Protein AF-A0A918TFC2-F1 (afdb_monomer)

Sequence (151 aa):
MTEIAKTDLDPARLLLLARRARDTKALTRSANDRLADLRERQQEIRRAANLARSNADLSDPRGRAGHLERGQKLEEEADDLKRQISALGEEIDDLSGVSGAAAMTFQRAMQHAVEIGLTVPTELQDHVNAITRHPGFPLGMATTASAGGQQ

Secondary structure (DSSP, 8-state):
----------HHHHHHHHHHHHHHHHHHHHHHHHHHHHHHHHHHHHHHHHHHHHHHHHS-HHHHHHHHHHHHHHHHHHHHHHHHHHHHHHHHHHHHHHHHHHHHHHHHHHHHHHHTTPPPPHHHHHHHHHHH-SBTB--------------

Organism: NCBI:txid875041

Foldseek 3Di:
DDPPPCPPLPVVVLVVLLVLLVVLVVVLVVLVVVLVVLVVVLVVLLVQLVVLCVVLVVDDPVSVVVSNVSSVVSVVVSVVSVVVSVVSVVVSVVSVVSSVVSLVVSVVSVVVCVVVVHDDPVVSVVSNCVSPPDPPDDPPDDDDDDPDDDD

Radius of gyration: 26.75 Å; Cα contacts (8 Å, |Δi|>4): 96; chains: 1; bounding box: 68×36×81 Å

Mean predicted aligned error: 12.9 Å

Structure (mmCIF, N/CA/C/O backbone):
data_AF-A0A918TFC2-F1
#
_entry.id   AF-A0A918TFC2-F1
#
loop_
_atom_site.group_PDB
_atom_site.id
_atom_site.type_symbol
_atom_site.label_atom_id
_atom_site.label_alt_id
_atom_site.label_comp_id
_atom_site.label_asym_id
_atom_site.label_entity_id
_atom_site.label_seq_id
_atom_site.pdbx_PDB_ins_code
_atom_site.Cartn_x
_atom_site.Cartn_y
_atom_site.Cartn_z
_atom_site.occupancy
_atom_site.B_iso_or_equiv
_atom_site.auth_seq_id
_atom_site.auth_comp_id
_atom_site.auth_asym_id
_atom_site.auth_atom_id
_atom_site.pdbx_PDB_model_num
ATOM 1 N N . MET A 1 1 ? -24.442 -21.511 48.295 1.00 34.09 1 MET A N 1
ATOM 2 C CA . MET A 1 1 ? -24.384 -20.067 47.998 1.00 34.09 1 MET A CA 1
ATOM 3 C C . MET A 1 1 ? -23.054 -19.808 47.324 1.00 34.09 1 MET A C 1
ATOM 5 O O . MET A 1 1 ? -22.044 -19.713 48.001 1.00 34.09 1 MET A O 1
ATOM 9 N N . THR A 1 2 ? -23.032 -19.861 45.997 1.00 36.41 2 THR A N 1
ATOM 10 C CA . THR A 1 2 ? -21.835 -19.610 45.193 1.00 36.41 2 THR A CA 1
ATOM 11 C C . THR A 1 2 ? -21.735 -18.108 44.996 1.00 36.41 2 THR A C 1
ATOM 13 O O . THR A 1 2 ? -22.582 -17.501 44.346 1.00 36.41 2 THR A O 1
ATOM 16 N N . GLU A 1 3 ? -20.745 -17.514 45.647 1.00 39.62 3 GLU A N 1
ATOM 17 C CA . GLU A 1 3 ? -20.376 -16.114 45.522 1.00 39.62 3 GLU A CA 1
ATOM 18 C C . GLU A 1 3 ? -19.933 -15.880 44.071 1.00 39.62 3 GLU A C 1
ATOM 20 O O . GLU A 1 3 ? -18.840 -16.266 43.658 1.00 39.62 3 GLU A O 1
ATOM 25 N N . ILE A 1 4 ? -20.843 -15.352 43.248 1.00 47.81 4 ILE A N 1
ATOM 26 C CA . ILE A 1 4 ? -20.518 -14.907 41.896 1.00 47.81 4 ILE A CA 1
ATOM 27 C C . ILE A 1 4 ? -19.626 -13.692 42.102 1.00 47.81 4 ILE A C 1
ATOM 29 O O . ILE A 1 4 ? -20.117 -12.616 42.444 1.00 47.81 4 ILE A O 1
ATOM 33 N N . ALA A 1 5 ? -18.314 -13.890 41.971 1.00 44.81 5 ALA A N 1
ATOM 34 C CA . ALA A 1 5 ? -17.345 -12.812 41.952 1.00 44.81 5 ALA A CA 1
ATOM 35 C C . ALA A 1 5 ? -17.851 -11.764 40.958 1.00 44.81 5 ALA A C 1
ATOM 37 O O . ALA A 1 5 ? -17.892 -12.023 39.751 1.00 44.81 5 ALA A O 1
ATOM 38 N N . LYS A 1 6 ? -18.298 -10.614 41.480 1.00 45.38 6 LYS A N 1
ATOM 39 C CA . LYS A 1 6 ? -18.624 -9.435 40.684 1.00 45.38 6 LYS A CA 1
ATOM 40 C C . LYS A 1 6 ? -17.402 -9.171 39.828 1.00 45.38 6 LYS A C 1
ATOM 42 O O . LYS A 1 6 ? -16.361 -8.741 40.315 1.00 45.38 6 LYS A O 1
ATOM 47 N N . THR A 1 7 ? -17.500 -9.543 38.561 1.00 52.47 7 THR A N 1
ATOM 48 C CA . THR A 1 7 ? -16.496 -9.199 37.573 1.00 52.47 7 THR A CA 1
ATOM 49 C C . THR A 1 7 ? -16.762 -7.730 37.310 1.00 52.47 7 THR A C 1
ATOM 51 O O . THR A 1 7 ? -17.563 -7.390 36.443 1.00 52.47 7 THR A O 1
ATOM 54 N N . ASP A 1 8 ? -16.225 -6.874 38.182 1.00 54.41 8 ASP A N 1
ATOM 55 C CA . ASP A 1 8 ? -16.397 -5.436 38.069 1.00 54.41 8 ASP A CA 1
ATOM 56 C C . ASP A 1 8 ? -15.867 -5.039 36.698 1.00 54.41 8 ASP A C 1
ATOM 58 O O . ASP A 1 8 ? -14.697 -5.224 36.346 1.00 54.41 8 ASP A O 1
ATOM 62 N N . LEU A 1 9 ? -16.802 -4.597 35.872 1.00 57.84 9 LEU A N 1
ATOM 63 C CA . LEU A 1 9 ? -16.551 -4.171 34.522 1.00 57.84 9 LEU A CA 1
ATOM 64 C C . LEU A 1 9 ? -15.776 -2.856 34.609 1.00 57.84 9 LEU A C 1
ATOM 66 O O . LEU A 1 9 ? -16.380 -1.802 34.763 1.00 57.84 9 LEU A O 1
ATOM 70 N N . ASP A 1 10 ? -14.445 -2.923 34.579 1.00 72.25 10 ASP A N 1
ATOM 71 C CA . ASP A 1 10 ? -13.597 -1.737 34.699 1.00 72.25 10 ASP A CA 1
ATOM 72 C C . ASP A 1 10 ? -13.780 -0.823 33.465 1.00 72.25 10 ASP A C 1
ATOM 74 O O . ASP A 1 10 ? -13.318 -1.163 32.363 1.00 72.25 10 ASP A O 1
ATOM 78 N N . PRO A 1 11 ? -14.436 0.345 33.614 1.00 69.00 11 PRO A N 1
ATOM 79 C CA . PRO A 1 11 ? -14.697 1.247 32.499 1.00 69.00 11 PRO A CA 1
ATOM 80 C C . PRO A 1 11 ? -13.401 1.816 31.907 1.00 69.00 11 PRO A C 1
ATOM 82 O O . PRO A 1 11 ? -13.343 2.069 30.701 1.00 69.00 11 PRO A O 1
ATOM 85 N N . ALA A 1 12 ? -12.330 1.948 32.699 1.00 72.69 12 ALA A N 1
ATOM 86 C CA . ALA A 1 12 ? -11.034 2.401 32.199 1.00 72.69 12 ALA A CA 1
ATOM 87 C C . ALA A 1 12 ? -10.428 1.374 31.232 1.00 72.69 12 ALA A C 1
ATOM 89 O O . ALA A 1 12 ? -9.891 1.733 30.180 1.00 72.69 12 ALA A O 1
ATOM 90 N N . ARG A 1 13 ? -10.578 0.079 31.533 1.00 70.19 13 ARG A N 1
ATOM 91 C CA . ARG A 1 13 ? -10.125 -1.011 30.660 1.00 70.19 13 ARG A CA 1
ATOM 92 C C . ARG A 1 13 ? -10.897 -1.052 29.340 1.00 70.19 13 ARG A C 1
ATOM 94 O O . ARG A 1 13 ? -10.302 -1.315 28.293 1.00 70.19 13 ARG A O 1
ATOM 101 N N . LEU A 1 14 ? -12.192 -0.746 29.366 1.00 71.50 14 LEU A N 1
ATOM 102 C CA . LEU A 1 14 ? -13.022 -0.640 28.163 1.00 71.50 14 LEU A CA 1
ATOM 103 C C . LEU A 1 14 ? -12.647 0.556 27.291 1.00 71.50 14 LEU A C 1
ATOM 105 O O . LEU A 1 14 ? -12.507 0.400 26.077 1.00 71.50 14 LEU A O 1
ATOM 109 N N . LEU A 1 15 ? -12.405 1.719 27.899 1.00 73.69 15 LEU A N 1
ATOM 110 C CA . LEU A 1 15 ? -11.919 2.904 27.189 1.00 73.69 15 LEU A CA 1
ATOM 111 C C . LEU A 1 15 ? -10.559 2.647 26.526 1.00 73.69 15 LEU A C 1
ATOM 113 O O . LEU A 1 15 ? -10.350 3.027 25.374 1.00 73.69 15 LEU A O 1
ATOM 117 N N . LEU A 1 16 ? -9.650 1.946 27.210 1.00 75.69 16 LEU A N 1
ATOM 118 C CA . LEU A 1 16 ? -8.354 1.557 26.646 1.00 75.69 16 LEU A CA 1
ATOM 119 C C . LEU A 1 16 ? -8.499 0.621 25.439 1.00 75.69 16 LEU A C 1
ATOM 121 O O . LEU A 1 16 ? -7.806 0.809 24.438 1.00 75.69 16 LEU A O 1
ATOM 125 N N . LEU A 1 17 ? -9.408 -0.357 25.498 1.00 74.25 17 LEU A N 1
ATOM 126 C CA . LEU A 1 17 ? -9.686 -1.255 24.372 1.00 74.25 17 LEU A CA 1
ATOM 127 C C . LEU A 1 17 ? -10.294 -0.508 23.181 1.00 74.25 17 LEU A C 1
ATOM 129 O O . LEU A 1 17 ? -9.836 -0.691 22.052 1.00 74.25 17 LEU A O 1
ATOM 133 N N . ALA A 1 18 ? -11.267 0.369 23.429 1.00 71.88 18 ALA A N 1
ATOM 134 C CA . ALA A 1 18 ? -11.880 1.202 22.399 1.00 71.88 18 ALA A CA 1
ATOM 135 C C . ALA A 1 18 ? -10.854 2.123 21.722 1.00 71.88 18 ALA A C 1
ATOM 137 O O . ALA A 1 18 ? -10.798 2.210 20.492 1.00 71.88 18 ALA A O 1
ATOM 138 N N . ARG A 1 19 ? -9.993 2.768 22.518 1.00 76.38 19 ARG A N 1
ATOM 139 C CA . ARG A 1 19 ? -8.911 3.617 22.010 1.00 76.38 19 ARG A CA 1
ATOM 140 C C . ARG A 1 19 ? -7.918 2.812 21.178 1.00 76.38 19 ARG A C 1
ATOM 142 O O . ARG A 1 19 ? -7.624 3.197 20.052 1.00 76.38 19 ARG A O 1
ATOM 149 N N . ARG A 1 20 ? -7.483 1.650 21.671 1.00 76.44 20 ARG A N 1
ATOM 150 C CA . ARG A 1 20 ? -6.581 0.752 20.937 1.00 76.44 20 ARG A CA 1
ATOM 151 C C . ARG A 1 20 ? -7.181 0.290 19.608 1.00 76.44 20 ARG A C 1
ATOM 153 O O . ARG A 1 20 ? -6.475 0.284 18.603 1.00 76.44 20 ARG A O 1
ATOM 160 N N . ALA A 1 21 ? -8.464 -0.069 19.576 1.00 74.50 21 ALA A N 1
ATOM 161 C CA . ALA A 1 21 ? -9.156 -0.455 18.345 1.00 74.50 21 ALA A CA 1
ATOM 162 C C . ALA A 1 21 ? -9.213 0.704 17.333 1.00 74.50 21 ALA A C 1
ATOM 164 O O . ALA A 1 21 ? -8.988 0.506 16.139 1.00 74.50 21 ALA A O 1
ATOM 165 N N . ARG A 1 22 ? -9.454 1.934 17.805 1.00 76.94 22 ARG A N 1
ATOM 166 C CA . ARG A 1 22 ? -9.460 3.139 16.965 1.00 76.94 22 ARG A CA 1
ATOM 167 C C . ARG A 1 22 ? -8.078 3.467 16.398 1.00 76.94 22 ARG A C 1
ATOM 169 O O . ARG A 1 22 ? -7.972 3.723 15.201 1.00 76.94 22 ARG A O 1
ATOM 176 N N . ASP A 1 23 ? -7.048 3.453 17.237 1.00 80.81 23 ASP A N 1
ATOM 177 C CA . ASP A 1 23 ? -5.682 3.805 16.838 1.00 80.81 23 ASP A CA 1
ATOM 178 C C . ASP A 1 23 ? -5.134 2.778 15.836 1.00 80.81 23 ASP A C 1
ATOM 180 O O . ASP A 1 23 ? -4.625 3.148 14.780 1.00 80.81 23 ASP A O 1
ATOM 184 N N . THR A 1 24 ? -5.345 1.482 16.097 1.00 76.81 24 THR A N 1
ATOM 185 C CA . THR A 1 24 ? -4.984 0.410 15.150 1.00 76.81 24 THR A CA 1
ATOM 186 C C . THR A 1 24 ? -5.721 0.539 13.820 1.00 76.81 24 THR A C 1
ATOM 188 O O . THR A 1 24 ? -5.095 0.423 12.777 1.00 76.81 24 THR A O 1
ATOM 191 N N . LYS A 1 25 ? -7.013 0.893 13.820 1.00 79.75 25 LYS A N 1
ATOM 192 C CA . LYS A 1 25 ? -7.779 1.139 12.586 1.00 79.75 25 LYS A CA 1
ATOM 193 C C . LYS A 1 25 ? -7.233 2.317 11.772 1.00 79.75 25 LYS A C 1
ATOM 195 O O . LYS A 1 25 ? -7.206 2.250 10.543 1.00 79.75 25 LYS A O 1
ATOM 200 N N . ALA A 1 26 ? -6.815 3.397 12.432 1.00 80.81 26 ALA A N 1
ATOM 201 C CA . ALA A 1 26 ? -6.189 4.532 11.755 1.00 80.81 26 ALA A CA 1
ATOM 202 C C . ALA A 1 26 ? -4.852 4.133 11.109 1.00 80.81 26 ALA A C 1
ATOM 204 O O . ALA A 1 26 ? -4.592 4.512 9.966 1.00 80.81 26 ALA A O 1
ATOM 205 N N . LEU A 1 27 ? -4.053 3.312 11.801 1.00 82.00 27 LEU A N 1
ATOM 206 C CA . LEU A 1 27 ? -2.813 2.747 11.263 1.00 82.00 27 LEU A CA 1
ATOM 207 C C . LEU A 1 27 ? -3.081 1.832 10.064 1.00 82.00 27 LEU A C 1
ATOM 209 O O . LEU A 1 27 ? -2.468 2.026 9.020 1.00 82.00 27 LEU A O 1
ATOM 213 N N . THR A 1 28 ? -4.050 0.917 10.163 1.00 85.56 28 THR A N 1
ATOM 214 C CA . THR A 1 28 ? -4.467 0.052 9.050 1.00 85.56 28 THR A CA 1
ATOM 215 C C . THR A 1 28 ? -4.886 0.873 7.833 1.00 85.56 28 THR A C 1
ATOM 217 O O . THR A 1 28 ? -4.499 0.546 6.714 1.00 85.56 28 THR A O 1
ATOM 220 N N . ARG A 1 29 ? -5.655 1.956 8.019 1.00 87.00 29 ARG A N 1
ATOM 221 C CA . ARG A 1 29 ? -6.030 2.845 6.909 1.00 87.00 29 ARG A CA 1
ATOM 222 C C . ARG A 1 29 ? -4.800 3.492 6.273 1.00 87.00 29 ARG A C 1
ATOM 224 O O . ARG A 1 29 ? -4.636 3.385 5.067 1.00 87.00 29 ARG A O 1
ATOM 231 N N . SER A 1 30 ? -3.915 4.083 7.076 1.00 88.06 30 SER A N 1
ATOM 232 C CA . SER A 1 30 ? -2.697 4.714 6.555 1.00 88.06 30 SER A CA 1
ATOM 233 C C . SER A 1 30 ? -1.789 3.719 5.823 1.00 88.06 30 SER A C 1
ATOM 235 O O . SER A 1 30 ? -1.191 4.067 4.808 1.00 88.06 30 SER A O 1
ATOM 237 N N . ALA A 1 31 ? -1.696 2.481 6.310 1.00 86.50 31 ALA A N 1
ATOM 238 C CA . ALA A 1 31 ? -0.943 1.422 5.651 1.00 86.50 31 ALA A CA 1
ATOM 239 C C . ALA A 1 31 ? -1.590 1.005 4.318 1.00 86.50 31 ALA A C 1
ATOM 241 O O . ALA A 1 31 ? -0.880 0.820 3.335 1.00 86.50 31 ALA A O 1
ATOM 242 N N . ASN A 1 32 ? -2.925 0.934 4.247 1.00 88.69 32 ASN A N 1
ATOM 243 C CA . ASN A 1 32 ? -3.642 0.682 2.992 1.00 88.69 32 ASN A CA 1
ATOM 244 C C . ASN A 1 32 ? -3.430 1.795 1.958 1.00 88.69 32 ASN A C 1
ATOM 246 O O . ASN A 1 32 ? -3.243 1.488 0.783 1.00 88.69 32 ASN A O 1
ATOM 250 N N . ASP A 1 33 ? -3.416 3.060 2.385 1.00 92.38 33 ASP A N 1
ATOM 251 C CA . ASP A 1 33 ? -3.132 4.188 1.491 1.00 92.38 33 ASP A CA 1
ATOM 252 C C . ASP A 1 33 ? -1.713 4.052 0.905 1.00 92.38 33 ASP A C 1
ATOM 254 O O . ASP A 1 33 ? -1.534 4.054 -0.311 1.00 92.38 33 ASP A O 1
ATOM 258 N N . ARG A 1 34 ? -0.711 3.765 1.751 1.00 91.12 34 ARG A N 1
ATOM 259 C CA . ARG A 1 34 ? 0.665 3.484 1.294 1.00 91.12 34 ARG A CA 1
ATOM 260 C C . ARG A 1 34 ? 0.746 2.279 0.354 1.00 91.12 34 ARG A C 1
ATOM 262 O O . ARG A 1 34 ? 1.529 2.286 -0.592 1.00 91.12 34 ARG A O 1
ATOM 269 N N . LEU A 1 35 ? -0.040 1.231 0.603 1.00 93.56 35 LEU A N 1
ATOM 270 C CA . LEU A 1 35 ? -0.100 0.051 -0.261 1.00 93.56 35 LEU A CA 1
ATOM 271 C C . LEU A 1 35 ? -0.645 0.404 -1.651 1.00 93.56 35 LEU A C 1
ATOM 273 O O . LEU A 1 35 ? -0.161 -0.135 -2.649 1.00 93.56 35 LEU A O 1
ATOM 277 N N . ALA A 1 36 ? -1.642 1.289 -1.722 1.00 92.69 36 ALA A N 1
ATOM 278 C CA . ALA A 1 36 ? -2.174 1.790 -2.983 1.00 92.69 36 ALA A CA 1
ATOM 279 C C . ALA A 1 36 ? -1.108 2.588 -3.750 1.00 92.69 36 ALA A C 1
ATOM 281 O O . ALA A 1 36 ? -0.849 2.262 -4.910 1.00 92.69 36 ALA A O 1
ATOM 282 N N . ASP A 1 37 ? -0.417 3.513 -3.078 1.00 95.38 37 ASP A N 1
ATOM 283 C CA . ASP A 1 37 ? 0.657 4.321 -3.671 1.00 95.38 37 ASP A CA 1
ATOM 284 C C . ASP A 1 37 ? 1.796 3.444 -4.226 1.00 95.38 37 ASP A C 1
ATOM 286 O O . ASP A 1 37 ? 2.270 3.634 -5.348 1.00 95.38 37 ASP A O 1
ATOM 290 N N . LEU A 1 38 ? 2.227 2.425 -3.469 1.00 94.50 38 LEU A N 1
ATOM 291 C CA . LEU A 1 38 ? 3.275 1.499 -3.914 1.00 94.50 38 LEU A CA 1
ATOM 292 C C . LEU A 1 38 ? 2.838 0.675 -5.131 1.00 94.50 38 LEU A C 1
ATOM 294 O O . LEU A 1 38 ? 3.643 0.438 -6.035 1.00 94.50 38 LEU A O 1
ATOM 298 N N . ARG A 1 39 ? 1.574 0.237 -5.177 1.00 95.00 39 ARG A N 1
ATOM 299 C CA . ARG A 1 39 ? 1.015 -0.495 -6.327 1.00 95.00 39 ARG A CA 1
ATOM 300 C C . ARG A 1 39 ? 0.938 0.382 -7.568 1.00 95.00 39 ARG A C 1
ATOM 302 O O . ARG A 1 39 ? 1.255 -0.101 -8.654 1.00 95.00 39 ARG A O 1
ATOM 309 N N . GLU A 1 40 ? 0.534 1.639 -7.417 1.00 96.44 40 GLU A N 1
ATOM 310 C CA . GLU A 1 40 ? 0.527 2.609 -8.510 1.00 96.44 40 GLU A CA 1
ATOM 311 C C . GLU A 1 40 ? 1.945 2.814 -9.046 1.00 96.44 40 GLU A C 1
ATOM 313 O O . GLU A 1 40 ? 2.198 2.558 -10.227 1.00 96.44 40 GLU A O 1
ATOM 318 N N . ARG A 1 41 ? 2.906 3.106 -8.163 1.00 95.81 41 ARG A N 1
ATOM 319 C CA . ARG A 1 41 ? 4.315 3.270 -8.539 1.00 95.81 41 ARG A CA 1
ATOM 320 C C . ARG A 1 41 ? 4.893 2.028 -9.221 1.00 95.81 41 ARG A C 1
ATOM 322 O O . ARG A 1 41 ? 5.597 2.140 -10.223 1.00 95.81 41 ARG A O 1
ATOM 329 N N . GLN A 1 42 ? 4.569 0.827 -8.740 1.00 97.44 42 GLN A N 1
ATOM 330 C CA . GLN A 1 42 ? 4.992 -0.418 -9.387 1.00 97.44 42 GLN A CA 1
ATOM 331 C C . GLN A 1 42 ? 4.460 -0.518 -10.825 1.00 97.44 42 GLN A C 1
ATOM 333 O O . GLN A 1 42 ? 5.182 -0.940 -11.734 1.00 97.44 42 GLN A O 1
ATOM 338 N N . GLN A 1 43 ? 3.196 -0.155 -11.052 1.00 96.25 43 GLN A N 1
ATOM 339 C CA . GLN A 1 43 ? 2.608 -0.174 -12.389 1.00 96.25 43 GLN A CA 1
ATOM 340 C C . GLN A 1 43 ? 3.258 0.859 -13.308 1.00 96.25 43 GLN A C 1
ATOM 342 O O . GLN A 1 43 ? 3.534 0.543 -14.466 1.00 96.25 43 GLN A O 1
ATOM 347 N N . GLU A 1 44 ? 3.528 2.064 -12.811 1.00 97.44 44 GLU A N 1
ATOM 348 C CA . GLU A 1 44 ? 4.221 3.110 -13.566 1.00 97.44 44 GLU A CA 1
ATOM 349 C C . GLU A 1 44 ? 5.611 2.662 -14.012 1.00 97.44 44 GLU A C 1
ATOM 351 O O . GLU A 1 44 ? 5.948 2.770 -15.193 1.00 97.44 44 GLU A O 1
ATOM 356 N N . ILE A 1 45 ? 6.387 2.069 -13.106 1.00 96.06 45 ILE A N 1
ATOM 357 C CA . ILE A 1 45 ? 7.726 1.565 -13.419 1.00 96.06 45 ILE A CA 1
ATOM 358 C C . ILE A 1 45 ? 7.660 0.434 -14.444 1.00 96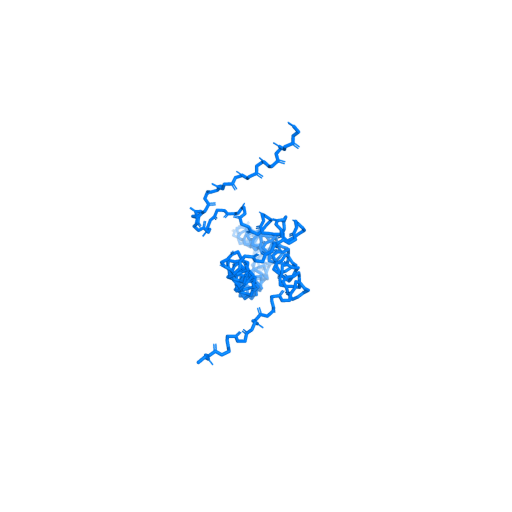.06 45 ILE A C 1
ATOM 360 O O . ILE A 1 45 ? 8.435 0.430 -15.399 1.00 96.06 45 ILE A O 1
ATOM 364 N N . ARG A 1 46 ? 6.691 -0.483 -14.334 1.00 95.38 46 ARG A N 1
ATOM 365 C CA . ARG A 1 46 ? 6.486 -1.526 -15.354 1.00 95.38 46 ARG A CA 1
ATOM 366 C C . ARG A 1 46 ? 6.143 -0.944 -16.722 1.00 95.38 46 ARG A C 1
ATOM 368 O O . ARG A 1 46 ? 6.643 -1.428 -17.736 1.00 95.38 46 ARG A O 1
ATOM 375 N N . ARG A 1 47 ? 5.319 0.107 -16.775 1.00 96.44 47 ARG A N 1
ATOM 376 C CA . ARG A 1 47 ? 5.033 0.822 -18.031 1.00 96.44 47 ARG A CA 1
ATOM 377 C C . ARG A 1 47 ? 6.302 1.466 -18.590 1.00 96.44 47 ARG A C 1
ATOM 379 O O . ARG A 1 47 ? 6.555 1.344 -19.787 1.00 96.44 47 ARG A O 1
ATOM 386 N N . ALA A 1 48 ? 7.119 2.086 -17.741 1.00 95.56 48 ALA A N 1
ATOM 387 C CA . ALA A 1 48 ? 8.391 2.681 -18.140 1.00 95.56 48 ALA A CA 1
ATOM 388 C C . ALA A 1 48 ? 9.399 1.632 -18.649 1.00 95.56 48 ALA A C 1
ATOM 390 O O . ALA A 1 48 ? 10.071 1.874 -19.651 1.00 95.56 48 ALA A O 1
ATOM 391 N N . ALA A 1 49 ? 9.471 0.457 -18.016 1.00 95.31 49 ALA A N 1
ATOM 392 C CA . ALA A 1 49 ? 10.315 -0.656 -18.451 1.00 95.31 49 ALA A CA 1
ATOM 393 C C . ALA A 1 49 ? 9.901 -1.166 -19.839 1.00 95.31 49 ALA A C 1
ATOM 395 O O . ALA A 1 49 ? 10.741 -1.337 -20.725 1.00 95.31 49 ALA A O 1
ATOM 396 N N . ASN A 1 50 ? 8.594 -1.330 -20.063 1.00 94.44 50 ASN A N 1
ATOM 397 C CA . ASN A 1 50 ? 8.057 -1.711 -21.369 1.00 94.44 50 ASN A CA 1
ATOM 398 C C . ASN A 1 50 ? 8.367 -0.659 -22.438 1.00 94.44 50 ASN A C 1
ATOM 400 O O . ASN A 1 50 ? 8.792 -1.013 -23.533 1.00 94.44 50 ASN A O 1
ATOM 404 N N . LEU A 1 51 ? 8.225 0.629 -22.116 1.00 95.38 51 LEU A N 1
ATOM 405 C CA . LEU A 1 51 ? 8.577 1.707 -23.037 1.00 95.38 51 LEU A CA 1
ATOM 406 C C . LEU A 1 51 ? 10.075 1.705 -23.373 1.00 95.38 51 LEU A C 1
ATOM 408 O O . LEU A 1 51 ? 10.444 1.903 -24.527 1.00 95.38 51 LEU A O 1
ATOM 412 N N . ALA A 1 52 ? 10.940 1.451 -22.388 1.00 94.38 52 ALA A N 1
ATOM 413 C CA . ALA A 1 52 ? 12.374 1.327 -22.619 1.00 94.38 52 ALA A CA 1
ATOM 414 C C . ALA A 1 52 ? 12.683 0.174 -23.587 1.00 94.38 52 ALA A C 1
ATOM 416 O O . ALA A 1 52 ? 13.452 0.370 -24.523 1.00 94.38 52 ALA A O 1
ATOM 417 N N . ARG A 1 53 ? 12.028 -0.984 -23.439 1.00 92.50 53 ARG A N 1
ATOM 418 C CA . ARG A 1 53 ? 12.159 -2.106 -24.386 1.00 92.50 53 ARG A CA 1
ATOM 419 C C . ARG A 1 53 ? 11.680 -1.745 -25.788 1.00 92.50 53 ARG A C 1
ATOM 421 O O . ARG A 1 53 ? 12.428 -1.944 -26.737 1.00 92.50 53 ARG A O 1
ATOM 428 N N . SER A 1 54 ? 10.505 -1.131 -25.913 1.00 94.00 54 SER A N 1
ATOM 429 C CA . SER A 1 54 ? 9.993 -0.685 -27.214 1.00 94.00 54 SER A CA 1
ATOM 430 C C . SER A 1 54 ? 10.942 0.306 -27.895 1.00 94.00 54 SER A C 1
ATOM 432 O O . SER A 1 54 ? 11.180 0.217 -29.095 1.00 94.00 54 SER A O 1
ATOM 434 N N . ASN A 1 55 ? 11.537 1.228 -27.135 1.00 93.94 55 ASN A N 1
ATOM 435 C CA . ASN A 1 55 ? 12.530 2.161 -27.669 1.00 93.94 55 ASN A CA 1
ATOM 436 C C . ASN A 1 55 ? 13.828 1.453 -28.074 1.00 93.94 55 ASN A C 1
ATOM 438 O O . ASN A 1 55 ? 14.464 1.859 -29.047 1.00 93.94 55 ASN A O 1
ATOM 442 N N . ALA A 1 56 ? 14.218 0.394 -27.359 1.00 93.38 56 ALA A N 1
ATOM 443 C CA . ALA A 1 56 ? 15.372 -0.420 -27.716 1.00 93.38 56 ALA A CA 1
ATOM 444 C C . ALA A 1 56 ? 15.197 -1.080 -29.092 1.00 93.38 56 ALA A C 1
ATOM 446 O O . ALA A 1 56 ? 16.150 -1.116 -29.869 1.00 93.38 56 ALA A O 1
ATOM 447 N N . ASP A 1 57 ? 13.986 -1.546 -29.408 1.00 91.69 57 ASP A N 1
ATOM 448 C CA . ASP A 1 57 ? 13.665 -2.179 -30.694 1.00 91.69 57 ASP A CA 1
ATOM 449 C C . ASP A 1 57 ? 13.706 -1.195 -31.875 1.00 91.69 57 ASP A C 1
ATOM 451 O O . ASP A 1 57 ? 13.962 -1.598 -33.008 1.00 91.69 57 ASP A O 1
ATOM 455 N N . LEU A 1 58 ? 13.495 0.098 -31.610 1.00 92.75 58 LEU A N 1
ATOM 456 C CA . LEU A 1 58 ? 13.519 1.172 -32.612 1.00 92.75 58 LEU A CA 1
ATOM 457 C C . LEU A 1 58 ? 14.883 1.868 -32.741 1.00 92.75 58 LEU A C 1
ATOM 459 O O . LEU A 1 58 ? 15.062 2.710 -33.621 1.00 92.75 58 LEU A O 1
ATOM 463 N N . SER A 1 59 ? 15.832 1.558 -31.859 1.00 92.88 59 SER A N 1
ATOM 464 C CA . SER A 1 59 ? 17.110 2.265 -31.768 1.00 92.88 59 SER A CA 1
ATOM 465 C C . SER A 1 59 ? 18.216 1.611 -32.589 1.00 92.88 59 SER A C 1
ATOM 467 O O . SER A 1 59 ? 18.212 0.407 -32.850 1.00 92.88 59 SER A O 1
ATOM 469 N N . ASP A 1 60 ? 19.230 2.407 -32.931 1.00 93.06 60 ASP A N 1
ATOM 470 C CA . ASP A 1 60 ? 20.494 1.887 -33.449 1.00 93.06 60 ASP A CA 1
ATOM 471 C C . ASP A 1 60 ? 21.195 0.975 -32.409 1.00 93.06 60 ASP A C 1
ATOM 473 O O . ASP A 1 60 ? 20.816 0.955 -31.233 1.00 93.06 60 ASP A O 1
ATOM 477 N N . PRO A 1 61 ? 22.227 0.197 -32.781 1.00 88.38 61 PRO A N 1
ATOM 478 C CA . PRO A 1 61 ? 22.840 -0.762 -31.861 1.00 88.38 61 PRO A CA 1
ATOM 479 C C . PRO A 1 61 ? 23.377 -0.155 -30.552 1.00 88.38 61 PRO A C 1
ATOM 481 O O . PRO A 1 61 ? 23.377 -0.835 -29.525 1.00 88.38 61 PRO A O 1
ATOM 484 N N . ARG A 1 62 ? 23.822 1.112 -30.561 1.00 82.62 62 ARG A N 1
ATOM 485 C CA . ARG A 1 62 ? 24.329 1.795 -29.357 1.00 82.62 62 ARG A CA 1
ATOM 486 C C . ARG A 1 62 ? 23.186 2.284 -28.465 1.00 82.62 62 ARG A C 1
ATOM 488 O O . ARG A 1 62 ? 23.233 2.065 -27.257 1.00 82.62 62 ARG A O 1
ATOM 495 N N . GLY A 1 63 ? 22.150 2.888 -29.043 1.00 86.62 63 GLY A N 1
ATOM 496 C CA . GLY A 1 63 ? 20.939 3.306 -28.337 1.00 86.62 63 GLY A CA 1
ATOM 497 C C . GLY A 1 63 ? 20.158 2.117 -27.782 1.00 86.62 63 GLY A C 1
ATOM 498 O O . GLY A 1 63 ? 19.697 2.155 -26.641 1.00 86.62 63 GLY A O 1
ATOM 499 N N . ARG A 1 64 ? 20.102 1.009 -28.530 1.00 93.12 64 ARG A N 1
ATOM 500 C CA . ARG A 1 64 ? 19.467 -0.245 -28.108 1.00 93.12 64 ARG A CA 1
ATOM 501 C C . ARG A 1 64 ? 20.056 -0.769 -26.802 1.00 93.12 64 ARG A C 1
ATOM 503 O O . ARG A 1 64 ? 19.297 -1.103 -25.897 1.00 93.12 64 ARG A O 1
ATOM 510 N N . ALA A 1 65 ? 21.384 -0.807 -26.679 1.00 92.31 65 ALA A N 1
ATOM 511 C CA . ALA A 1 65 ? 22.044 -1.270 -25.458 1.00 92.31 65 ALA A CA 1
ATOM 512 C C . ALA A 1 65 ? 21.660 -0.419 -24.232 1.00 92.31 65 ALA A C 1
ATOM 514 O O . ALA A 1 65 ? 21.283 -0.971 -23.200 1.00 92.31 65 ALA A O 1
ATOM 515 N N . GLY A 1 66 ? 21.664 0.914 -24.365 1.00 93.12 66 GLY A N 1
ATOM 516 C CA . GLY A 1 66 ? 21.284 1.818 -23.273 1.00 93.12 66 GLY A CA 1
ATOM 517 C C . GLY A 1 66 ? 19.810 1.697 -22.866 1.00 93.12 66 GLY A C 1
ATOM 518 O O . GLY A 1 66 ? 19.477 1.744 -21.681 1.00 93.12 66 GLY A O 1
ATOM 519 N N . HIS A 1 67 ? 18.913 1.490 -23.831 1.00 93.44 67 HIS A N 1
ATOM 520 C CA . HIS A 1 67 ? 17.497 1.262 -23.552 1.00 93.44 67 HIS A CA 1
ATOM 521 C C . HIS A 1 67 ? 17.228 -0.087 -22.871 1.00 93.44 67 HIS A C 1
ATOM 523 O O . HIS A 1 67 ? 16.404 -0.142 -21.957 1.00 93.44 67 HIS A O 1
ATOM 529 N N . LEU A 1 68 ? 17.943 -1.150 -23.254 1.00 94.00 68 LEU A N 1
ATOM 530 C CA . LEU A 1 68 ? 17.847 -2.455 -22.591 1.00 94.00 68 LEU A CA 1
ATOM 531 C C . LEU A 1 68 ? 18.355 -2.400 -21.146 1.00 94.00 68 LEU A C 1
ATOM 533 O O . LEU A 1 68 ? 17.665 -2.886 -20.254 1.00 94.00 68 LEU A O 1
ATOM 537 N N . GLU A 1 69 ? 19.501 -1.758 -20.901 1.00 94.81 69 GLU A N 1
ATOM 538 C CA . GLU A 1 69 ? 20.040 -1.577 -19.545 1.00 94.81 69 GLU A CA 1
ATOM 539 C C . GLU A 1 69 ? 19.062 -0.790 -18.659 1.00 94.81 69 GLU A C 1
ATOM 541 O O . GLU A 1 69 ? 18.782 -1.168 -17.521 1.00 94.81 69 GLU A O 1
ATOM 546 N N . ARG A 1 70 ? 18.480 0.292 -19.194 1.00 94.38 70 ARG A N 1
ATOM 547 C CA . ARG A 1 70 ? 17.453 1.064 -18.485 1.00 94.38 70 ARG A CA 1
ATOM 548 C C . ARG A 1 70 ? 16.206 0.229 -18.197 1.00 94.38 70 ARG A C 1
ATOM 550 O O . ARG A 1 70 ? 15.651 0.343 -17.109 1.00 94.38 70 ARG A O 1
ATOM 557 N N . GLY A 1 71 ? 15.764 -0.586 -19.155 1.00 95.12 71 GLY A N 1
ATOM 558 C CA . GLY A 1 71 ? 14.636 -1.497 -18.976 1.00 95.12 71 GLY A CA 1
ATOM 559 C C . GLY A 1 71 ? 14.876 -2.495 -17.844 1.00 95.12 71 GLY A C 1
ATOM 560 O O . GLY A 1 71 ? 14.009 -2.645 -16.992 1.00 95.12 71 GLY A O 1
ATOM 561 N N . GLN A 1 72 ? 16.066 -3.100 -17.789 1.00 95.38 72 GLN A N 1
ATOM 562 C CA . GLN A 1 72 ? 16.450 -4.041 -16.729 1.00 95.38 72 GLN A CA 1
ATOM 563 C C . GLN A 1 72 ? 16.433 -3.390 -15.343 1.00 95.38 72 GLN A C 1
ATOM 565 O O . GLN A 1 72 ? 15.797 -3.915 -14.436 1.00 95.38 72 GLN A O 1
ATOM 570 N N . LYS A 1 73 ? 17.032 -2.202 -15.192 1.00 96.69 73 LYS A N 1
ATOM 571 C CA . LYS A 1 73 ? 17.022 -1.464 -13.914 1.00 96.69 73 LYS A CA 1
ATOM 572 C C . LYS A 1 73 ? 15.607 -1.148 -13.424 1.00 96.69 73 LYS A C 1
ATOM 574 O O . LYS A 1 73 ? 15.328 -1.230 -12.234 1.00 96.69 73 LYS A O 1
ATOM 579 N N . LEU A 1 74 ? 14.705 -0.792 -14.341 1.00 96.25 74 LEU A N 1
ATOM 580 C CA . LEU A 1 74 ? 13.304 -0.534 -14.002 1.00 96.25 74 LEU A CA 1
ATOM 581 C C . LEU A 1 74 ? 12.570 -1.820 -13.594 1.00 96.25 74 LEU A C 1
ATOM 583 O O . LEU A 1 74 ? 11.710 -1.782 -12.722 1.00 96.25 74 LEU A O 1
ATOM 587 N N . GLU A 1 75 ? 12.892 -2.967 -14.188 1.00 94.50 75 GLU A N 1
ATOM 588 C CA . GLU A 1 75 ? 12.316 -4.243 -13.749 1.00 94.50 75 GLU A CA 1
ATOM 589 C C . GLU A 1 75 ? 12.784 -4.653 -12.358 1.00 94.50 75 GLU A C 1
ATOM 591 O O . GLU A 1 75 ? 11.955 -5.063 -11.547 1.00 94.50 75 GLU A O 1
ATOM 596 N N . GLU A 1 76 ? 14.069 -4.468 -12.059 1.00 96.56 76 GLU A N 1
ATOM 597 C CA . GLU A 1 76 ? 14.612 -4.679 -10.716 1.00 96.56 76 GLU A CA 1
ATOM 598 C C . GLU A 1 76 ? 13.892 -3.787 -9.689 1.00 96.56 76 GLU A C 1
ATOM 600 O O . GLU A 1 76 ? 13.399 -4.290 -8.679 1.00 96.56 76 GLU A O 1
ATOM 605 N N . GLU A 1 77 ? 13.704 -2.493 -9.985 1.00 96.38 77 GLU A N 1
ATOM 606 C CA . GLU A 1 77 ? 12.950 -1.584 -9.103 1.00 96.38 77 GLU A CA 1
ATOM 607 C C . GLU A 1 77 ? 11.482 -2.030 -8.930 1.00 96.38 77 GLU A C 1
ATOM 609 O O . GLU A 1 77 ? 10.926 -1.969 -7.829 1.00 96.38 77 GLU A O 1
ATOM 614 N N . ALA A 1 78 ? 10.834 -2.526 -9.990 1.00 95.50 78 ALA A N 1
ATOM 615 C CA . ALA A 1 78 ? 9.461 -3.030 -9.914 1.00 95.50 78 ALA A CA 1
ATOM 616 C C . ALA A 1 78 ? 9.331 -4.309 -9.065 1.00 95.50 78 ALA A C 1
ATOM 618 O O . ALA A 1 78 ? 8.289 -4.522 -8.426 1.00 95.50 78 ALA A O 1
ATOM 619 N N . ASP A 1 79 ? 10.356 -5.160 -9.063 1.00 95.31 79 ASP A N 1
ATOM 620 C CA . ASP A 1 79 ? 10.422 -6.361 -8.233 1.00 95.31 79 ASP A CA 1
ATOM 621 C C . ASP A 1 79 ? 10.734 -6.029 -6.771 1.00 95.31 79 ASP A C 1
ATOM 623 O O . ASP A 1 79 ? 10.133 -6.622 -5.870 1.00 95.31 79 ASP A O 1
ATOM 627 N N . ASP A 1 80 ? 11.570 -5.028 -6.508 1.00 96.06 80 ASP A N 1
ATOM 628 C CA . ASP A 1 80 ? 11.789 -4.515 -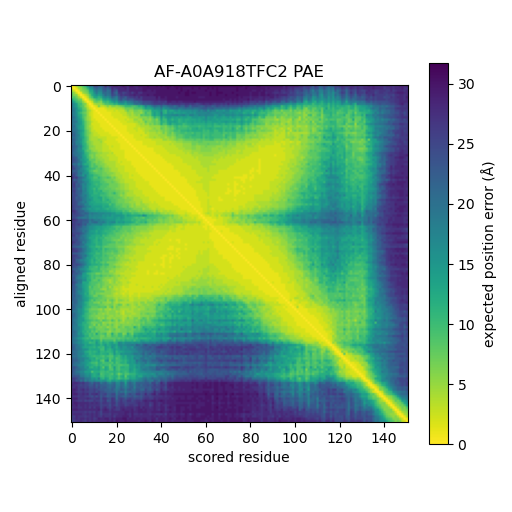5.154 1.00 96.06 80 ASP A CA 1
ATOM 629 C C . ASP A 1 80 ? 10.509 -3.909 -4.569 1.00 96.06 80 ASP A C 1
ATOM 631 O O . ASP A 1 80 ? 10.129 -4.218 -3.435 1.00 96.06 80 ASP A O 1
ATOM 635 N N . LEU A 1 81 ? 9.768 -3.126 -5.3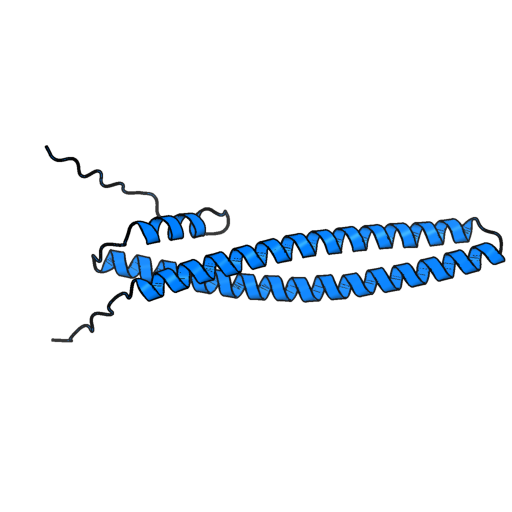60 1.00 94.00 81 LEU A N 1
ATOM 636 C CA . LEU A 1 81 ? 8.445 -2.642 -4.958 1.00 94.00 81 LEU A CA 1
ATOM 637 C C . LEU A 1 81 ? 7.466 -3.791 -4.719 1.00 94.00 81 LEU A C 1
ATOM 639 O O . LEU A 1 81 ? 6.676 -3.731 -3.780 1.00 94.00 81 LEU A O 1
ATOM 643 N N . LYS A 1 82 ? 7.525 -4.866 -5.515 1.00 94.31 82 LYS A N 1
ATOM 644 C CA . LYS A 1 82 ? 6.694 -6.058 -5.292 1.00 94.31 82 LYS A CA 1
ATOM 645 C C . LYS A 1 82 ? 6.940 -6.654 -3.907 1.00 94.31 82 LYS A C 1
ATOM 647 O O . LYS A 1 82 ? 5.980 -6.998 -3.223 1.00 94.31 82 LYS A O 1
ATOM 652 N N . ARG A 1 83 ? 8.206 -6.755 -3.490 1.00 95.31 83 ARG A N 1
ATOM 653 C CA . ARG A 1 83 ? 8.581 -7.258 -2.159 1.00 95.31 83 ARG A CA 1
ATOM 654 C C . ARG A 1 83 ? 8.066 -6.341 -1.050 1.00 95.31 83 ARG A C 1
ATOM 656 O O . ARG A 1 83 ? 7.517 -6.839 -0.073 1.00 95.31 83 ARG A O 1
ATOM 663 N N . GLN A 1 84 ? 8.176 -5.023 -1.225 1.00 94.25 84 GLN A N 1
ATOM 664 C CA . GLN A 1 84 ? 7.643 -4.043 -0.269 1.00 94.25 84 GLN A CA 1
ATOM 665 C C . GLN A 1 84 ? 6.116 -4.125 -0.145 1.00 94.25 84 GLN A C 1
ATOM 667 O O . GLN A 1 84 ? 5.592 -4.115 0.963 1.00 94.25 84 GLN A O 1
ATOM 672 N N . ILE A 1 85 ? 5.402 -4.267 -1.267 1.00 95.62 85 ILE A N 1
ATOM 673 C CA . ILE A 1 85 ? 3.943 -4.455 -1.302 1.00 95.62 85 ILE A CA 1
ATOM 674 C C . ILE A 1 85 ? 3.540 -5.721 -0.540 1.00 95.62 85 ILE A C 1
ATOM 676 O O . ILE A 1 85 ? 2.563 -5.691 0.203 1.00 95.62 85 ILE A O 1
ATOM 680 N N . SER A 1 86 ? 4.271 -6.827 -0.716 1.00 94.12 86 SER A N 1
ATOM 681 C CA . SER A 1 86 ? 4.011 -8.071 0.017 1.00 94.12 86 SER A CA 1
ATOM 682 C C . SER A 1 86 ? 4.226 -7.905 1.521 1.00 94.12 86 SER A C 1
ATOM 684 O O . SER A 1 86 ? 3.321 -8.221 2.284 1.00 94.12 86 SER A O 1
ATOM 686 N N . ALA A 1 87 ? 5.365 -7.344 1.938 1.00 92.88 87 ALA A N 1
ATOM 687 C CA . ALA A 1 87 ? 5.666 -7.127 3.355 1.00 92.88 87 ALA A CA 1
ATOM 688 C C . ALA A 1 87 ? 4.650 -6.189 4.032 1.00 92.88 87 ALA A C 1
ATOM 690 O O . ALA A 1 87 ? 4.183 -6.460 5.134 1.00 92.88 87 ALA A O 1
ATOM 691 N N . LEU A 1 88 ? 4.253 -5.109 3.351 1.00 91.75 88 LEU A N 1
ATOM 692 C CA . LEU A 1 88 ? 3.238 -4.189 3.864 1.00 91.75 88 LEU A CA 1
ATOM 693 C C . LEU A 1 88 ? 1.843 -4.835 3.907 1.00 91.75 88 LEU A C 1
ATOM 695 O O . LEU A 1 88 ? 1.047 -4.517 4.785 1.00 91.75 88 LEU A O 1
ATOM 699 N N . GLY A 1 89 ? 1.539 -5.741 2.973 1.00 91.06 89 GLY A N 1
ATOM 700 C CA . GLY A 1 89 ? 0.312 -6.537 2.997 1.00 91.06 89 GLY A CA 1
ATOM 701 C C . GLY A 1 89 ? 0.214 -7.412 4.248 1.00 91.06 89 GLY A C 1
ATOM 702 O O . GLY A 1 89 ? -0.815 -7.393 4.915 1.00 91.06 89 GLY A O 1
ATOM 703 N N . GLU A 1 90 ? 1.302 -8.098 4.607 1.00 92.06 90 GLU A N 1
ATOM 704 C CA . GLU A 1 90 ? 1.385 -8.894 5.841 1.00 92.06 90 GLU A CA 1
ATOM 705 C C . GLU A 1 90 ? 1.199 -8.016 7.092 1.00 92.06 90 GLU A C 1
ATOM 707 O O . GLU A 1 90 ? 0.408 -8.348 7.974 1.00 92.06 90 GLU A O 1
ATOM 712 N N . GLU A 1 91 ? 1.834 -6.839 7.137 1.00 88.06 91 GLU A N 1
ATOM 713 C CA . GLU A 1 91 ? 1.663 -5.883 8.242 1.00 88.06 91 GLU A CA 1
ATOM 714 C C . GLU A 1 91 ? 0.204 -5.399 8.380 1.00 88.06 91 GLU A C 1
ATOM 716 O O . GLU A 1 91 ? -0.320 -5.264 9.489 1.00 88.06 91 GLU A O 1
ATOM 721 N N . ILE A 1 92 ? -0.483 -5.149 7.260 1.00 86.94 92 ILE A N 1
ATOM 722 C CA . ILE A 1 92 ? -1.897 -4.748 7.248 1.00 86.94 92 ILE A CA 1
ATOM 723 C C . ILE A 1 92 ? -2.792 -5.859 7.798 1.00 86.94 92 ILE A C 1
ATOM 725 O O . ILE A 1 92 ? -3.721 -5.558 8.561 1.00 86.94 92 ILE A O 1
ATOM 729 N N . ASP A 1 93 ? -2.532 -7.110 7.425 1.00 84.06 93 ASP A N 1
ATOM 730 C CA . ASP A 1 93 ? -3.295 -8.266 7.894 1.00 84.06 93 ASP A CA 1
ATOM 731 C C . ASP A 1 93 ? -3.130 -8.445 9.410 1.00 84.06 93 ASP A C 1
ATOM 733 O O . ASP A 1 93 ? -4.128 -8.569 10.132 1.00 84.06 93 ASP A O 1
ATOM 737 N N . ASP A 1 94 ? -1.903 -8.319 9.919 1.00 85.44 94 ASP A N 1
ATOM 738 C CA . ASP A 1 94 ? -1.606 -8.372 11.353 1.00 85.44 94 ASP A CA 1
ATOM 739 C C . ASP A 1 94 ? -2.310 -7.248 12.129 1.00 85.44 94 ASP A C 1
ATOM 741 O O . ASP A 1 94 ? -2.997 -7.490 13.132 1.00 85.44 94 ASP A O 1
ATOM 745 N N . LEU A 1 95 ? -2.202 -6.001 11.653 1.00 79.44 95 LEU A N 1
ATOM 746 C CA . LEU A 1 95 ? -2.861 -4.847 12.274 1.00 79.44 95 LEU A CA 1
ATOM 747 C C . LEU A 1 95 ? -4.387 -4.998 12.284 1.00 79.44 95 LEU A C 1
ATOM 749 O O . LEU A 1 95 ? -5.046 -4.674 13.280 1.00 79.44 95 LEU A O 1
ATOM 753 N N . SER A 1 96 ? -4.952 -5.516 11.193 1.00 78.62 96 SER A N 1
ATOM 754 C CA . SER A 1 96 ? -6.389 -5.771 11.065 1.00 78.62 96 SER A CA 1
ATOM 755 C C . SER A 1 96 ? -6.852 -6.866 12.024 1.00 78.62 96 SER A C 1
ATOM 757 O O . SER A 1 96 ? -7.887 -6.706 12.677 1.00 78.62 96 SER A O 1
ATOM 759 N N . GLY A 1 97 ? -6.061 -7.930 12.187 1.00 77.00 97 GLY A N 1
ATOM 760 C CA . GLY A 1 97 ? -6.316 -8.991 13.159 1.00 77.00 97 GLY A CA 1
ATOM 761 C C . GLY A 1 97 ? -6.341 -8.471 14.599 1.00 77.00 97 GLY A C 1
ATOM 762 O O . GLY A 1 97 ? -7.286 -8.742 15.347 1.00 77.00 97 GLY A O 1
ATOM 763 N N . VAL A 1 98 ? -5.356 -7.648 14.978 1.00 77.88 98 VAL A N 1
ATOM 764 C CA . VAL A 1 98 ? -5.292 -7.022 16.312 1.00 77.88 98 VAL A CA 1
ATOM 765 C C . VAL A 1 98 ? -6.479 -6.085 16.550 1.00 77.88 98 VAL A C 1
ATOM 767 O O . VAL A 1 98 ? -7.088 -6.125 17.624 1.00 77.88 98 VAL A O 1
ATOM 770 N N . SER A 1 99 ? -6.832 -5.256 15.563 1.00 74.88 99 SER A N 1
ATOM 771 C CA . SER A 1 99 ? -7.975 -4.341 15.659 1.00 74.88 99 SER A CA 1
ATOM 772 C C . SER A 1 99 ? -9.298 -5.103 15.810 1.00 74.88 99 SER A C 1
ATOM 774 O O .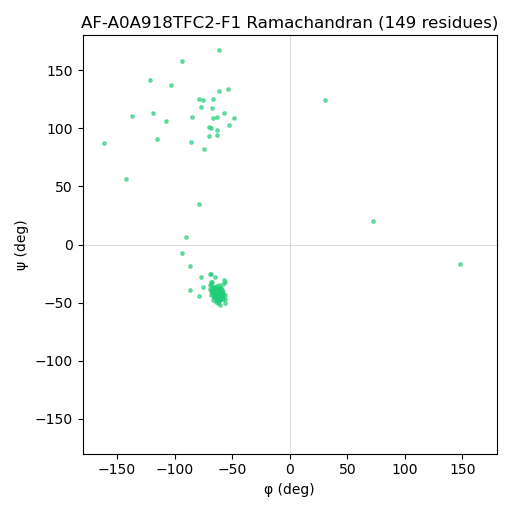 SER A 1 99 ? -10.095 -4.794 16.701 1.00 74.88 99 SER A O 1
ATOM 776 N N . GLY A 1 100 ? -9.502 -6.159 15.013 1.00 74.00 100 GLY A N 1
ATOM 777 C CA . GLY A 1 100 ? -10.687 -7.016 15.075 1.00 74.00 100 GLY A CA 1
ATOM 778 C C . GLY A 1 100 ? -10.837 -7.734 16.419 1.00 74.00 100 GLY A C 1
ATOM 779 O O . GLY A 1 100 ? -11.919 -7.726 17.009 1.00 74.00 100 GLY A O 1
ATOM 780 N N . ALA A 1 101 ? -9.749 -8.289 16.960 1.00 74.31 101 ALA A N 1
ATOM 781 C CA . ALA A 1 101 ? -9.754 -8.934 18.274 1.00 74.31 101 ALA A CA 1
ATOM 782 C C . ALA A 1 101 ? -10.080 -7.948 19.412 1.00 74.31 101 ALA A C 1
ATOM 784 O O . ALA A 1 101 ? -10.871 -8.266 20.309 1.00 74.31 101 ALA A O 1
ATOM 785 N N . ALA A 1 102 ? -9.519 -6.735 19.367 1.00 72.88 102 ALA A N 1
ATOM 786 C CA . ALA A 1 102 ? -9.810 -5.685 20.342 1.00 72.88 102 ALA A CA 1
ATOM 787 C C . ALA A 1 102 ? -11.280 -5.236 20.275 1.00 72.88 102 ALA A C 1
ATOM 789 O O . ALA A 1 102 ? -11.935 -5.136 21.315 1.00 72.88 102 ALA A O 1
ATOM 790 N N . ALA A 1 103 ? -11.819 -5.042 19.067 1.00 72.44 103 ALA A N 1
ATOM 791 C CA . ALA A 1 103 ? -13.218 -4.681 18.848 1.00 72.44 103 ALA A CA 1
ATOM 792 C C . ALA A 1 103 ? -14.187 -5.762 19.356 1.00 72.44 103 ALA A C 1
ATOM 794 O O . ALA A 1 103 ? -15.136 -5.446 20.073 1.00 72.44 103 ALA A O 1
ATOM 795 N N . MET A 1 104 ? -13.922 -7.041 19.064 1.00 74.50 104 MET A N 1
ATOM 796 C CA . MET A 1 104 ? -14.742 -8.152 19.566 1.00 74.50 104 MET A CA 1
ATOM 797 C C . MET A 1 104 ? -14.702 -8.266 21.092 1.00 74.50 104 MET A C 1
ATOM 799 O O . MET A 1 104 ? -15.733 -8.502 21.723 1.00 74.50 104 MET A O 1
ATOM 803 N N . THR A 1 105 ? -13.525 -8.083 21.699 1.00 75.25 105 THR A N 1
ATOM 804 C CA . THR A 1 105 ? -13.370 -8.119 23.162 1.00 75.25 105 THR A CA 1
ATOM 805 C C . THR A 1 105 ? -14.158 -6.989 23.819 1.00 75.25 105 THR A C 1
ATOM 807 O O . THR A 1 105 ? -14.870 -7.212 24.797 1.00 75.25 105 THR A O 1
ATOM 810 N N . PHE A 1 106 ? -14.077 -5.788 23.246 1.00 72.31 106 PHE A N 1
ATOM 811 C CA . PHE A 1 106 ? -14.842 -4.631 23.688 1.00 72.31 106 PHE A CA 1
ATOM 812 C C . PHE A 1 106 ? -16.354 -4.876 23.584 1.00 72.31 106 PHE A C 1
ATOM 814 O O . PHE A 1 106 ? -17.078 -4.662 24.552 1.00 72.31 106 PHE A O 1
ATOM 821 N N . GLN A 1 107 ? -16.832 -5.407 22.456 1.00 73.62 107 GLN A N 1
ATOM 822 C CA . GLN A 1 107 ? -18.252 -5.689 22.251 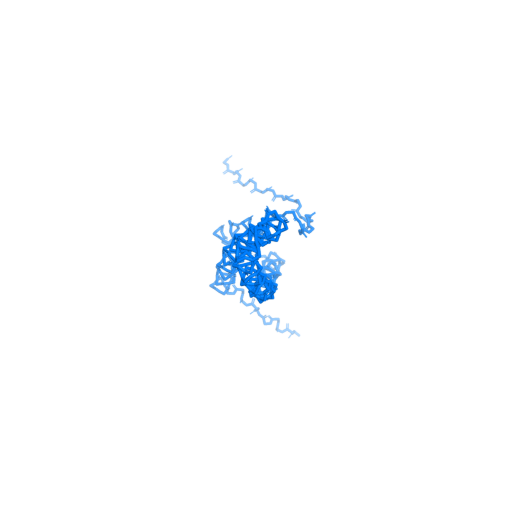1.00 73.62 107 GLN A CA 1
ATOM 823 C C . GLN A 1 107 ? -18.787 -6.756 23.215 1.00 73.62 107 GLN A C 1
ATOM 825 O O . GLN A 1 107 ? -19.856 -6.566 23.790 1.00 73.62 107 GLN A O 1
ATOM 830 N N . ARG A 1 108 ? -18.039 -7.845 23.451 1.00 73.94 108 ARG A N 1
ATOM 831 C CA . ARG A 1 108 ? -18.422 -8.866 24.443 1.00 73.94 108 ARG A CA 1
ATOM 832 C C . ARG A 1 108 ? -18.526 -8.291 25.847 1.00 73.94 108 ARG A C 1
ATOM 834 O O . ARG A 1 108 ? -19.474 -8.600 26.559 1.00 73.94 108 ARG A O 1
ATOM 841 N N . ALA A 1 109 ? -17.570 -7.457 26.241 1.00 71.94 109 ALA A N 1
ATOM 842 C CA . ALA A 1 109 ? -17.596 -6.850 27.561 1.00 71.94 109 ALA A CA 1
ATOM 843 C C . ALA A 1 109 ? -18.774 -5.872 27.712 1.00 71.94 109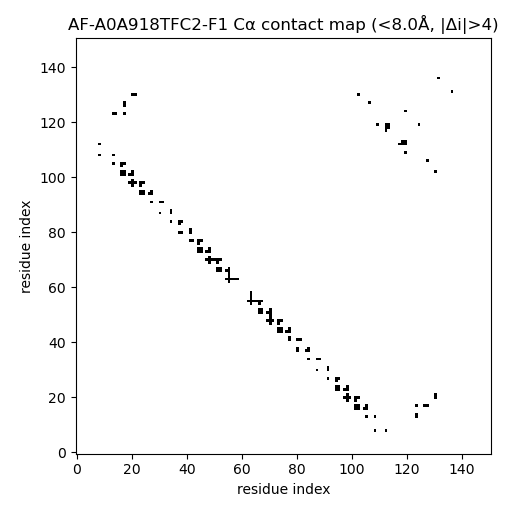 ALA A C 1
ATOM 845 O O . ALA A 1 109 ? -19.448 -5.878 28.736 1.00 71.94 109 ALA A O 1
ATOM 846 N N . MET A 1 110 ? -19.093 -5.107 26.666 1.00 72.62 110 MET A N 1
ATOM 847 C CA . MET A 1 110 ? -20.280 -4.245 26.629 1.00 72.62 110 MET A CA 1
ATOM 848 C C . MET A 1 110 ? -21.588 -5.040 26.706 1.00 72.62 110 MET A C 1
ATOM 850 O O . MET A 1 110 ? -22.504 -4.64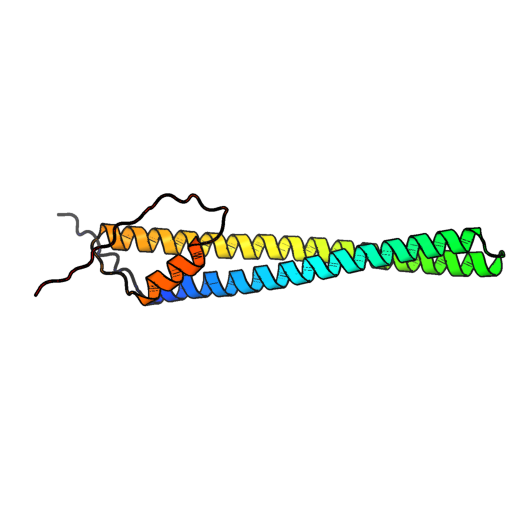8 27.422 1.00 72.62 110 MET A O 1
ATOM 854 N N . GLN A 1 111 ? -21.678 -6.170 26.005 1.00 73.62 111 GLN A N 1
ATOM 855 C CA . GLN A 1 111 ? -22.848 -7.043 26.062 1.00 73.62 111 GLN A CA 1
ATOM 856 C C . GLN A 1 111 ? -23.039 -7.634 27.464 1.00 73.62 111 GLN A C 1
ATOM 858 O O . GLN A 1 111 ? -24.132 -7.552 28.016 1.00 73.62 111 GLN A O 1
ATOM 863 N N . HIS A 1 112 ? -21.957 -8.111 28.083 1.00 70.06 112 HIS A N 1
ATOM 864 C CA . HIS A 1 112 ? -21.985 -8.597 29.461 1.00 70.06 112 HIS A CA 1
ATOM 865 C C . HIS A 1 112 ? -22.386 -7.495 30.455 1.00 70.06 112 HIS A C 1
ATOM 867 O O . HIS A 1 112 ? -23.128 -7.762 31.391 1.00 70.06 112 HIS A O 1
ATOM 873 N N . ALA A 1 113 ? -21.943 -6.248 30.244 1.00 68.88 113 ALA A N 1
ATOM 874 C CA . ALA A 1 113 ? -22.333 -5.093 31.059 1.00 68.88 113 ALA A CA 1
ATOM 875 C C . ALA A 1 113 ? -23.845 -4.833 31.031 1.00 68.88 113 ALA A C 1
ATOM 877 O O . ALA A 1 113 ? -24.456 -4.598 32.072 1.00 68.88 113 ALA A O 1
ATOM 878 N N . VAL A 1 114 ? -24.447 -4.912 29.841 1.00 69.06 114 VAL A N 1
ATOM 879 C CA . VAL A 1 114 ? -25.896 -4.766 29.660 1.00 69.06 114 VAL A CA 1
ATOM 880 C C . VAL A 1 114 ? -26.645 -5.924 30.323 1.00 69.06 114 VAL A C 1
ATOM 882 O O . VAL A 1 114 ? -27.631 -5.686 31.016 1.00 69.06 114 VAL A O 1
ATOM 885 N N . GLU A 1 115 ? -26.163 -7.161 30.171 1.00 69.81 115 GLU A N 1
ATOM 886 C CA . GLU A 1 115 ? -26.777 -8.364 30.758 1.00 69.81 115 GLU A CA 1
ATOM 887 C C . GLU A 1 115 ? -26.817 -8.330 32.295 1.00 69.81 115 GLU A C 1
ATOM 889 O O . GLU A 1 115 ? -27.788 -8.791 32.895 1.00 69.81 115 GLU A O 1
ATOM 894 N N . ILE A 1 116 ? -25.808 -7.739 32.941 1.00 69.69 116 ILE A N 1
ATOM 895 C CA . ILE A 1 116 ? -25.750 -7.585 34.407 1.00 69.69 116 ILE A CA 1
ATOM 896 C C . ILE A 1 116 ? -26.376 -6.273 34.915 1.00 69.69 116 ILE A C 1
ATOM 898 O O . ILE A 1 116 ? -26.287 -5.976 36.107 1.00 69.69 116 ILE A O 1
ATOM 902 N N . GLY A 1 117 ? -27.009 -5.486 34.037 1.00 62.44 117 GLY A N 1
ATOM 903 C CA . GLY A 1 117 ? -27.698 -4.240 34.395 1.00 62.44 117 GLY A CA 1
ATOM 904 C C . GLY A 1 117 ? -26.769 -3.079 34.764 1.00 62.44 117 GLY A C 1
ATOM 905 O O . GLY A 1 117 ? -27.198 -2.141 35.435 1.00 62.44 117 GLY A O 1
ATOM 906 N N . LEU A 1 118 ? -25.499 -3.131 34.352 1.00 62.62 118 LEU A N 1
ATOM 907 C CA . LEU A 1 118 ? -24.531 -2.057 34.562 1.00 62.62 118 LEU A CA 1
ATOM 908 C C . LEU A 1 118 ? -24.753 -0.948 33.528 1.00 62.62 118 LEU A C 1
ATOM 910 O O . LEU A 1 118 ? -24.755 -1.182 32.318 1.00 62.62 118 LEU A O 1
ATOM 914 N N . THR A 1 119 ? -24.936 0.282 34.006 1.00 62.22 119 THR A N 1
ATOM 915 C CA . THR A 1 119 ? -25.135 1.449 33.146 1.00 62.22 119 THR A CA 1
ATOM 916 C C . THR A 1 119 ? -23.856 1.736 32.371 1.00 62.22 119 THR A C 1
ATOM 918 O O . THR A 1 119 ? -22.819 2.044 32.956 1.00 62.22 119 THR A O 1
ATOM 921 N N . VAL A 1 120 ? -23.927 1.641 31.047 1.00 61.34 120 VAL A N 1
ATOM 922 C CA . VAL A 1 120 ? -22.811 1.972 30.162 1.00 61.34 120 VAL A CA 1
ATOM 923 C C . VAL A 1 120 ? -22.674 3.501 30.081 1.00 61.34 120 VAL A C 1
ATOM 925 O O . VAL A 1 120 ? -23.639 4.160 29.691 1.00 61.34 120 VAL A O 1
ATOM 928 N N . PRO A 1 121 ? -21.497 4.077 30.389 1.00 63.53 121 PRO A N 1
ATOM 929 C CA . PRO A 1 121 ? -21.201 5.483 30.123 1.00 63.53 121 PRO A CA 1
ATOM 930 C C . PRO A 1 121 ? -21.455 5.858 28.657 1.00 63.53 121 PRO A C 1
ATOM 932 O O . PRO A 1 121 ? -20.995 5.171 27.744 1.00 63.53 121 PRO A O 1
ATOM 935 N N . THR A 1 122 ? -22.129 6.980 28.411 1.00 65.56 122 THR A N 1
ATOM 936 C CA . THR A 1 122 ? -22.469 7.480 27.064 1.00 65.56 122 THR A CA 1
ATOM 937 C C . THR A 1 122 ? -21.237 7.656 26.167 1.00 65.56 122 THR A C 1
ATOM 939 O O . THR A 1 122 ? -21.286 7.395 24.968 1.00 65.56 122 THR A O 1
ATOM 942 N N . GLU A 1 123 ? -20.096 8.000 26.763 1.00 65.00 123 GLU A N 1
ATOM 943 C CA . GLU A 1 123 ? -18.787 8.115 26.106 1.00 65.00 123 GLU A CA 1
ATOM 944 C C . GLU A 1 123 ? -18.349 6.800 25.432 1.00 65.00 123 GLU A C 1
ATOM 946 O O . GLU A 1 123 ? -17.737 6.803 24.364 1.00 65.00 123 GLU A O 1
ATOM 951 N N . LEU A 1 124 ? -18.705 5.648 26.015 1.00 62.56 124 LEU A N 1
ATOM 952 C CA . LEU A 1 124 ? -18.421 4.331 25.441 1.00 62.56 124 LEU A CA 1
ATOM 953 C C . LEU A 1 124 ? -19.369 3.982 24.287 1.00 62.56 124 LEU A C 1
ATOM 955 O O . LEU A 1 124 ? -18.969 3.261 23.373 1.00 62.56 124 LEU A O 1
ATOM 959 N N . GLN A 1 125 ? -20.592 4.513 24.278 1.00 63.25 125 GLN A N 1
ATOM 960 C CA . GLN A 1 125 ? -21.561 4.308 23.195 1.00 63.25 125 GLN A CA 1
ATOM 961 C C . GLN A 1 125 ? -21.132 4.980 21.885 1.00 63.25 125 GLN A C 1
ATOM 963 O O . GLN A 1 125 ? -21.287 4.387 20.813 1.00 63.25 125 GLN A O 1
ATOM 968 N N . ASP A 1 126 ? -20.505 6.154 21.955 1.00 66.19 126 ASP A N 1
ATOM 969 C CA . ASP A 1 126 ? -19.929 6.814 20.777 1.00 66.19 126 ASP A CA 1
ATOM 970 C C . ASP A 1 126 ? -18.774 6.003 20.176 1.00 66.19 126 ASP A C 1
ATOM 972 O O . ASP A 1 126 ? -18.648 5.878 18.952 1.00 66.19 126 ASP A O 1
ATOM 976 N N . HIS A 1 127 ? -17.972 5.366 21.031 1.00 64.06 127 HIS A N 1
ATOM 977 C CA . HIS A 1 127 ? -16.911 4.464 20.596 1.00 64.06 127 HIS A CA 1
ATOM 978 C C . HIS A 1 127 ? -17.447 3.178 19.962 1.00 64.06 127 HIS A C 1
ATOM 980 O O . HIS A 1 127 ? -16.928 2.768 18.924 1.00 64.06 127 HIS A O 1
ATOM 986 N N . VAL A 1 128 ? -18.515 2.582 20.509 1.00 61.19 128 VAL A N 1
ATOM 987 C CA . VAL A 1 128 ? -19.207 1.444 19.877 1.00 61.19 128 VAL A CA 1
ATOM 988 C C . VAL A 1 128 ? -19.667 1.823 18.470 1.00 61.19 128 VAL A C 1
ATOM 990 O O . VAL A 1 128 ? -19.342 1.117 17.521 1.00 61.19 128 VAL A O 1
ATOM 993 N N . ASN A 1 129 ? -20.347 2.960 18.308 1.00 62.62 129 ASN A N 1
ATOM 994 C CA . ASN A 1 129 ? -20.867 3.412 17.012 1.00 62.62 129 ASN A CA 1
ATOM 995 C C . ASN A 1 129 ? -19.761 3.692 15.977 1.00 62.62 129 ASN A C 1
ATOM 997 O O . ASN A 1 129 ? -19.933 3.409 14.789 1.00 62.62 129 ASN A O 1
ATOM 1001 N N . ALA A 1 130 ? -18.612 4.217 16.412 1.00 63.78 130 ALA A N 1
ATOM 1002 C CA . ALA A 1 130 ? -17.443 4.431 15.554 1.00 63.78 130 ALA A CA 1
ATOM 1003 C C . ALA A 1 130 ? -16.769 3.116 15.104 1.00 63.78 130 ALA A C 1
ATOM 1005 O O . ALA A 1 130 ? -16.113 3.066 14.053 1.00 63.78 130 ALA A O 1
ATOM 1006 N N . ILE A 1 131 ? -16.929 2.050 15.893 1.00 62.56 131 ILE A N 1
ATOM 1007 C CA . ILE A 1 131 ? -16.397 0.714 15.611 1.00 62.56 131 ILE A CA 1
ATOM 1008 C C . ILE A 1 131 ? -17.378 -0.097 14.737 1.00 62.56 131 ILE A C 1
ATOM 1010 O O . ILE A 1 131 ? -16.923 -0.746 13.798 1.00 62.56 131 ILE A O 1
ATOM 1014 N N . THR A 1 132 ? -18.699 -0.007 14.961 1.00 58.41 132 THR A N 1
ATOM 1015 C CA . THR A 1 132 ? -19.736 -0.856 14.326 1.00 58.41 132 THR A CA 1
ATOM 1016 C C . THR A 1 132 ? -20.278 -0.377 12.970 1.00 58.41 132 THR A C 1
ATOM 1018 O O . THR A 1 132 ? -20.830 -1.186 12.229 1.00 58.41 132 THR A O 1
ATOM 1021 N N . ARG A 1 133 ? -20.120 0.896 12.575 1.00 50.94 133 ARG A N 1
ATOM 1022 C CA . ARG A 1 133 ? -20.663 1.439 11.302 1.00 50.94 133 ARG A CA 1
ATOM 1023 C C . ARG A 1 133 ? -19.861 1.103 10.017 1.00 50.94 133 ARG A C 1
ATOM 1025 O O . ARG A 1 133 ? 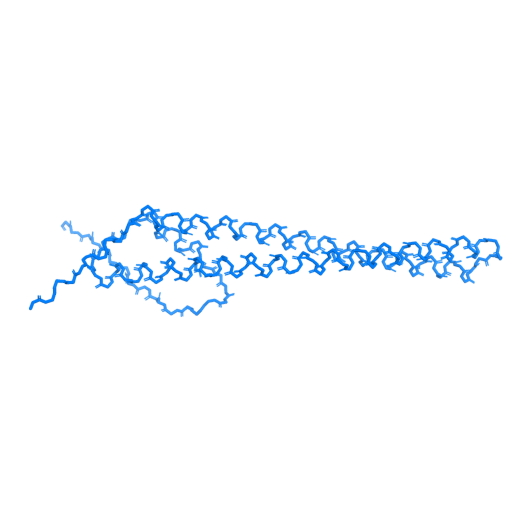-19.815 1.933 9.113 1.00 50.94 133 ARG A O 1
ATOM 1032 N N . HIS A 1 134 ? -19.242 -0.076 9.879 1.00 42.12 134 HIS A N 1
ATOM 1033 C CA . HIS A 1 134 ? -18.640 -0.515 8.596 1.00 42.12 134 HIS A CA 1
ATOM 1034 C C . HIS A 1 134 ? -19.249 -1.840 8.082 1.00 42.12 134 HIS A C 1
ATOM 1036 O O . HIS A 1 134 ? -19.528 -2.730 8.887 1.00 42.12 134 HIS A O 1
ATOM 1042 N N . PRO A 1 135 ? -19.455 -1.990 6.753 1.00 39.28 135 PRO A N 1
ATOM 1043 C CA . PRO A 1 135 ? -20.106 -3.146 6.153 1.00 39.28 135 PRO A CA 1
ATOM 1044 C C . PRO A 1 135 ? -19.117 -4.314 6.123 1.00 39.28 135 PRO A C 1
ATOM 1046 O O . PRO A 1 135 ? -18.049 -4.222 5.526 1.00 39.28 135 PRO A O 1
ATOM 1049 N N . GLY A 1 136 ? -19.457 -5.391 6.823 1.00 43.59 136 GLY A N 1
ATOM 1050 C CA . GLY A 1 136 ? -18.591 -6.556 7.028 1.00 43.59 136 GLY A CA 1
ATOM 1051 C C . GLY A 1 136 ? -18.812 -7.228 8.383 1.00 43.59 136 GLY A C 1
ATOM 1052 O O . GLY A 1 136 ? -18.459 -8.387 8.557 1.00 43.59 136 GLY A O 1
ATOM 1053 N N . PHE A 1 137 ? -19.459 -6.533 9.322 1.00 40.44 137 PHE A N 1
ATOM 1054 C CA . PHE A 1 137 ? -19.908 -7.104 10.589 1.00 40.44 137 PHE A CA 1
ATOM 1055 C C . PHE A 1 137 ? -21.421 -7.362 10.553 1.00 40.44 137 PHE A C 1
ATOM 1057 O O . PHE A 1 137 ? -22.160 -6.508 10.053 1.00 40.44 137 PHE A O 1
ATOM 1064 N N . PRO A 1 138 ? -21.907 -8.515 11.053 1.00 37.34 138 PRO A N 1
ATOM 1065 C CA . PRO A 1 138 ? -23.328 -8.822 11.052 1.00 37.34 138 PRO A CA 1
ATOM 1066 C C . PRO A 1 138 ? -24.071 -7.803 11.923 1.00 37.34 138 PRO A C 1
ATOM 1068 O O . PRO A 1 138 ? -23.943 -7.772 13.146 1.00 37.34 138 PRO A O 1
ATOM 1071 N N . LEU A 1 139 ? -24.843 -6.949 11.250 1.00 41.94 139 LEU A N 1
ATOM 1072 C CA . LEU A 1 139 ? -25.863 -6.086 11.830 1.00 41.94 139 LEU A CA 1
ATOM 1073 C C . LEU A 1 139 ? -26.943 -6.974 12.443 1.00 41.94 139 LEU A C 1
ATOM 1075 O O . LEU A 1 139 ? -27.861 -7.425 11.766 1.00 41.94 139 LEU A O 1
ATOM 1079 N N . GLY A 1 140 ? -26.811 -7.235 13.734 1.00 38.22 140 GLY A N 1
ATOM 1080 C CA . GLY A 1 140 ? -27.802 -7.968 14.500 1.00 38.22 140 GLY A CA 1
ATOM 1081 C C . GLY A 1 140 ? -27.946 -7.386 15.890 1.00 38.22 140 GLY A C 1
ATOM 1082 O O . GLY A 1 140 ? -27.729 -8.110 16.840 1.00 38.22 140 GLY A O 1
ATOM 1083 N N . MET A 1 141 ? -28.248 -6.090 16.005 1.00 35.91 141 MET A N 1
ATOM 1084 C CA . MET A 1 141 ? -28.996 -5.538 17.142 1.00 35.91 141 MET A CA 1
ATOM 1085 C C . MET A 1 141 ? -29.562 -4.172 16.745 1.00 35.91 141 MET A C 1
ATOM 1087 O O . MET A 1 141 ? -28.944 -3.123 16.928 1.00 35.91 141 MET A O 1
ATOM 1091 N N . ALA A 1 142 ? -30.751 -4.209 16.151 1.00 37.31 142 ALA A N 1
ATOM 1092 C CA . ALA A 1 142 ? -31.609 -3.046 16.046 1.00 37.31 142 ALA A CA 1
ATOM 1093 C C . ALA A 1 142 ? -32.087 -2.645 17.454 1.00 37.31 142 ALA A C 1
ATOM 1095 O O . ALA A 1 142 ? -32.627 -3.463 18.189 1.00 37.31 142 ALA A O 1
ATOM 1096 N N . THR A 1 143 ? -31.838 -1.380 17.795 1.00 47.16 143 THR A N 1
ATOM 1097 C CA . THR A 1 143 ? -32.692 -0.461 18.568 1.00 47.16 143 THR A CA 1
ATOM 1098 C C . THR A 1 143 ? -33.635 -1.029 19.634 1.00 47.16 143 THR A C 1
ATOM 1100 O O . THR A 1 143 ? -34.651 -1.626 19.298 1.00 47.16 143 THR A O 1
ATOM 1103 N N . THR A 1 144 ? -33.488 -0.527 20.860 1.00 36.06 144 THR A N 1
ATOM 1104 C CA . THR A 1 144 ? -34.613 0.145 21.530 1.00 36.06 144 THR A CA 1
ATOM 1105 C C . THR A 1 144 ? -34.115 1.414 22.209 1.00 36.06 144 THR A C 1
ATOM 1107 O O . THR A 1 144 ? -33.364 1.371 23.181 1.00 36.06 144 THR A O 1
ATOM 1110 N N . ALA A 1 145 ? -34.532 2.552 21.660 1.00 43.66 145 ALA A N 1
ATOM 1111 C CA . ALA A 1 145 ? -34.527 3.825 22.353 1.00 43.66 145 ALA A CA 1
ATOM 1112 C C . ALA A 1 145 ? -35.449 3.728 23.578 1.00 43.66 145 ALA A C 1
ATOM 1114 O O . ALA A 1 145 ? -36.586 3.282 23.451 1.00 43.66 145 ALA A O 1
ATOM 1115 N N . SER A 1 146 ? -34.980 4.178 24.740 1.00 36.06 146 SER A N 1
ATOM 1116 C CA . SER A 1 146 ? -35.845 4.491 25.878 1.00 36.06 146 SER A CA 1
ATOM 1117 C C . SER A 1 146 ? -35.735 5.986 26.143 1.00 36.06 146 SER A C 1
ATOM 1119 O O . SER A 1 146 ? -34.850 6.447 26.860 1.00 36.06 146 SER A O 1
ATOM 1121 N N . ALA A 1 147 ? -36.622 6.747 25.504 1.00 41.12 147 ALA A N 1
ATOM 1122 C CA . ALA A 1 147 ? -36.887 8.131 25.855 1.00 41.12 147 ALA A CA 1
ATOM 1123 C C . ALA A 1 147 ? -37.626 8.150 27.203 1.00 41.12 147 ALA A C 1
ATOM 1125 O O . ALA A 1 147 ? -38.821 7.877 27.271 1.00 41.12 147 ALA A O 1
ATOM 1126 N N . GLY A 1 148 ? -36.900 8.436 28.283 1.00 32.94 148 GLY A N 1
ATOM 1127 C CA . GLY A 1 148 ? -37.478 8.738 29.589 1.00 32.94 148 GLY A CA 1
ATOM 1128 C C . GLY A 1 148 ? -37.814 10.223 29.681 1.00 32.94 148 GLY A C 1
ATOM 1129 O O . GLY A 1 148 ? -36.979 11.012 30.109 1.00 32.94 148 GLY A O 1
ATOM 1130 N N . GLY A 1 149 ? -39.021 10.599 29.258 1.00 33.66 149 GLY A N 1
ATOM 1131 C CA . GLY A 1 149 ? -39.636 11.886 29.575 1.00 33.66 149 GLY A CA 1
ATOM 1132 C C . GLY A 1 149 ? -40.766 11.669 30.577 1.00 33.66 149 GLY A C 1
ATOM 1133 O O . GLY A 1 149 ? -41.813 11.149 30.204 1.00 33.66 149 GLY A O 1
ATOM 1134 N N . GLN A 1 150 ? -40.547 12.046 31.837 1.00 39.09 150 GLN A N 1
ATOM 1135 C CA . GLN A 1 150 ? -41.611 12.259 32.820 1.00 39.09 150 GLN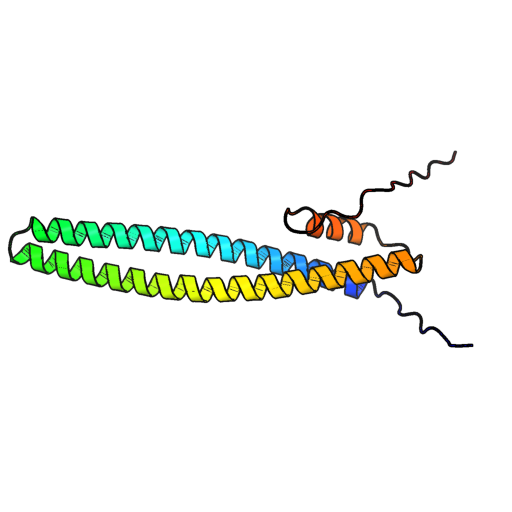 A CA 1
ATOM 1136 C C . GLN A 1 150 ? -41.566 13.724 33.266 1.00 39.09 150 GLN A C 1
ATOM 1138 O O . GLN A 1 150 ? -40.599 14.152 33.898 1.00 39.09 150 GLN A O 1
ATOM 1143 N N . GLN A 1 151 ? -42.614 14.465 32.915 1.00 40.00 151 GLN A N 1
ATOM 1144 C CA . GLN A 1 151 ? -43.212 15.529 33.719 1.00 40.00 151 GLN A CA 1
ATOM 1145 C C . GLN A 1 151 ? -44.720 15.298 33.711 1.00 40.00 151 GLN A C 1
ATOM 1147 O O . GLN A 1 151 ? -45.231 14.918 32.632 1.00 40.00 151 GLN A O 1
#

pLDDT: mean 75.37, std 19.49, range [32.94, 97.44]

Nearest PDB structures (foldseek):
  6ox7-assembly1_C  TM=8.309E-01  e=4.455E-01  Homo sapiens
  7o3x-assembly1_D  TM=6.706E-01  e=3.189E-01  Synechocystis sp. PCC 6803 substr. Kazusa
  7o3y-assembly1_E  TM=5.060E-01  e=3.189E-01  Synechocystis sp. PCC 6803 substr. Kazusa
  7o3x-assembly1_E  TM=4.932E-01  e=6.580E-01  Synechocystis sp. PCC 6803 substr. Kazusa
  7o40-assembly1_F  TM=4.505E-01  e=1.214E+00  Synechocystis sp. PCC 6803 substr. Kazusa

Solvent-accessible surface area (backbone atoms only — not comparable to full-atom values): 8546 Å² total; per-residue (Å²): 136,82,81,74,74,78,76,74,78,55,64,68,61,48,52,51,33,48,50,50,23,52,54,34,47,52,50,36,50,56,49,51,54,51,46,51,54,48,51,51,52,31,51,51,32,48,51,52,20,52,51,24,43,57,50,20,75,74,38,56,80,70,54,18,51,56,22,45,54,52,17,49,57,28,49,52,53,28,51,53,42,48,53,52,48,51,56,52,49,53,53,40,54,53,37,47,51,54,22,51,53,33,46,52,54,43,50,52,53,52,50,53,33,55,75,73,70,48,84,75,59,70,76,56,51,57,50,48,53,74,67,63,79,54,95,88,62,87,89,79,77,84,81,81,87,79,84,86,81,86,132